Protein AF-A0A661J971-F1 (afdb_monomer_lite)

pLDDT: mean 84.91, std 16.31, range [36.78, 98.62]

Foldseek 3Di:
DVVLLVVLLVLLVVLCVVVVNDDPVLSNVLSVLSVVVVVPPPPPPDPQPPDLVSLVVVLVVCVVPPVCVVVNLVSLQVLLSVLLCCLQQVVVVCVVVVCNVVSLQSNLVSLCVNLVVCVVVVHPCSVVSPCCNVCVVVSSVSSNVSCVVPVVVVPPDPPDD

Radius of gyration: 16.43 Å; chains: 1; bounding box: 52×32×41 Å

Sequence (161 aa):
MEKLYQFFSWLVKRSFQDLHVRNQPIEEYIIHLLVTFSLTRNLSYKKELVTVVDMLHELNKLAEKKELLKRQQDIKKHLGDYTLFMTGIFREYVEKLAFLGFYLKEGERAYLDVGEIKLKENQKDAHLFLQLGENFEFYSGALYYLRKSYFKDYNENPFFN

Secondary structure (DSSP, 8-state):
-HHHHHHHHHHHHHHHHHTT---HHHHHHHHHHHHHHHH-SS--S-TT--SHHHHHHHHHHHTT-GGGHHHHHHHHHHHHHHHHHHHHHSHHHHHHTT-HHHHHHHHHHHHHHHHHHHHHTT-TTHHHHHHHHHTHHHHHHHHHHHHHHHSGGGGS-SS--

Structure (mmCIF, N/CA/C/O backbone):
data_AF-A0A661J971-F1
#
_entry.id   AF-A0A661J971-F1
#
loop_
_atom_site.group_PDB
_atom_site.id
_atom_site.type_symbol
_atom_site.label_atom_id
_atom_site.label_alt_id
_atom_site.label_comp_id
_atom_site.label_asym_id
_atom_site.label_entity_id
_atom_site.label_seq_id
_atom_site.pdbx_PDB_ins_code
_atom_site.Cartn_x
_atom_site.Cartn_y
_atom_site.Cartn_z
_atom_site.occupancy
_atom_site.B_iso_or_equiv
_atom_site.auth_seq_id
_atom_site.auth_comp_id
_atom_site.auth_asym_id
_atom_site.auth_atom_id
_atom_site.pdbx_PDB_model_num
ATOM 1 N N . MET A 1 1 ? 18.946 10.454 4.270 1.00 63.78 1 MET A N 1
ATOM 2 C CA . MET A 1 1 ? 17.503 10.771 4.297 1.00 63.78 1 MET A CA 1
ATOM 3 C C . MET A 1 1 ? 17.140 11.726 3.171 1.00 63.78 1 MET A C 1
ATOM 5 O O . MET A 1 1 ? 16.534 11.280 2.208 1.00 63.78 1 MET A O 1
ATOM 9 N N . GLU A 1 2 ? 17.589 12.982 3.221 1.00 76.62 2 GLU A N 1
ATOM 10 C CA . GLU A 1 2 ? 17.167 14.038 2.283 1.00 76.62 2 GLU A CA 1
ATOM 11 C C . GLU A 1 2 ? 17.444 13.728 0.801 1.00 76.62 2 GLU A C 1
ATOM 13 O O . GLU A 1 2 ? 16.533 13.798 -0.017 1.00 76.62 2 GLU A O 1
ATOM 18 N N . LYS A 1 3 ? 18.654 13.265 0.454 1.00 81.00 3 LYS A N 1
ATOM 19 C CA . LYS A 1 3 ? 19.000 12.899 -0.935 1.00 81.00 3 LYS A CA 1
ATOM 20 C C . LYS A 1 3 ? 18.122 11.780 -1.515 1.00 81.00 3 LYS A C 1
ATOM 22 O O . LYS A 1 3 ? 17.773 11.820 -2.687 1.00 81.00 3 LYS A O 1
ATOM 27 N N . LEU A 1 4 ? 17.745 10.796 -0.694 1.00 82.75 4 LEU A N 1
ATOM 28 C CA . LEU A 1 4 ? 16.907 9.673 -1.130 1.00 82.75 4 LEU A CA 1
ATOM 29 C C . LEU A 1 4 ? 15.446 10.100 -1.303 1.00 82.75 4 LEU A C 1
ATOM 31 O O . LEU A 1 4 ? 14.790 9.689 -2.254 1.00 82.75 4 LEU A O 1
ATOM 35 N N . TYR A 1 5 ? 14.961 10.965 -0.411 1.00 85.44 5 TYR A N 1
ATOM 36 C CA . TYR A 1 5 ? 13.645 11.576 -0.547 1.00 85.44 5 TYR A CA 1
ATOM 37 C C . TYR A 1 5 ? 13.553 12.426 -1.817 1.00 85.44 5 TYR A C 1
ATOM 39 O O . TYR A 1 5 ? 12.591 12.287 -2.566 1.00 85.44 5 TYR A O 1
ATOM 47 N N . GLN A 1 6 ? 14.564 13.253 -2.108 1.00 85.69 6 GLN A N 1
ATOM 48 C CA . GLN A 1 6 ? 14.609 14.044 -3.343 1.00 85.69 6 GLN A CA 1
ATOM 49 C C . GLN A 1 6 ? 14.641 13.156 -4.594 1.00 85.69 6 GLN A C 1
ATOM 51 O O . GLN A 1 6 ? 13.911 13.419 -5.547 1.00 85.69 6 GLN A O 1
ATOM 56 N N . PHE A 1 7 ? 15.423 12.073 -4.565 1.00 85.38 7 PHE A N 1
ATOM 57 C CA . PHE A 1 7 ? 15.476 11.094 -5.650 1.00 85.38 7 PHE A CA 1
ATOM 58 C C . PHE A 1 7 ? 14.106 10.460 -5.929 1.00 85.38 7 PHE A C 1
ATOM 60 O O . PHE A 1 7 ? 13.615 10.526 -7.057 1.00 85.38 7 PHE A O 1
ATOM 67 N N . PHE A 1 8 ? 13.445 9.910 -4.905 1.00 86.75 8 PHE A N 1
ATOM 68 C CA . PHE A 1 8 ? 12.113 9.327 -5.081 1.00 86.75 8 PHE A CA 1
ATOM 69 C C . PHE A 1 8 ? 11.049 10.373 -5.410 1.00 86.75 8 PHE A C 1
ATOM 71 O O . PHE A 1 8 ? 10.163 10.089 -6.208 1.00 86.75 8 PHE A O 1
ATOM 78 N N . SER A 1 9 ? 11.161 11.591 -4.877 1.00 87.81 9 SER A N 1
ATOM 79 C CA . SER A 1 9 ? 10.264 12.696 -5.231 1.00 87.81 9 SER A CA 1
ATOM 80 C C . SER A 1 9 ? 10.312 13.004 -6.718 1.00 87.81 9 SER A C 1
ATOM 82 O O . SER A 1 9 ? 9.269 13.153 -7.347 1.00 87.81 9 SER A O 1
ATOM 84 N N . TRP A 1 10 ? 11.514 13.085 -7.288 1.00 87.25 10 TRP A N 1
ATOM 85 C CA . TRP A 1 10 ? 11.688 13.323 -8.715 1.00 87.25 10 TRP A CA 1
ATOM 86 C C . TRP A 1 10 ? 11.110 12.175 -9.555 1.00 87.25 10 TRP A C 1
ATOM 88 O O . TRP A 1 10 ? 10.345 12.424 -10.486 1.00 87.25 10 TRP A O 1
ATOM 98 N N . LEU A 1 11 ? 11.406 10.924 -9.189 1.00 87.06 11 LEU A N 1
ATOM 99 C CA . LEU A 1 11 ? 10.933 9.740 -9.912 1.00 87.06 11 LEU A CA 1
ATOM 100 C C . LEU A 1 11 ? 9.411 9.575 -9.882 1.00 87.06 11 LEU A C 1
ATOM 102 O O . LEU A 1 11 ? 8.796 9.339 -10.922 1.00 87.06 11 LEU A O 1
ATOM 106 N N . VAL A 1 12 ? 8.806 9.682 -8.695 1.00 88.19 12 VAL A N 1
ATOM 107 C CA . VAL A 1 12 ? 7.361 9.497 -8.511 1.00 88.19 12 VAL A CA 1
ATOM 108 C C . VAL A 1 12 ? 6.606 10.583 -9.258 1.00 88.19 12 VAL A C 1
ATOM 110 O O . VAL A 1 12 ? 5.732 10.251 -10.051 1.00 88.19 12 VAL A O 1
ATOM 113 N N . LYS A 1 13 ? 6.999 11.855 -9.101 1.00 87.69 13 LYS A N 1
ATOM 114 C CA . LYS A 1 13 ? 6.360 12.972 -9.813 1.00 87.69 13 LYS A CA 1
ATOM 115 C C . LYS A 1 13 ? 6.414 12.792 -11.324 1.00 87.69 13 LYS A C 1
ATOM 117 O O . LYS A 1 13 ? 5.412 13.015 -11.991 1.00 87.69 13 LYS A O 1
ATOM 122 N N . ARG A 1 14 ? 7.553 12.353 -11.863 1.00 84.50 14 ARG A N 1
ATOM 123 C CA . ARG A 1 14 ? 7.701 12.140 -13.305 1.00 84.50 14 ARG A CA 1
ATOM 124 C C . ARG A 1 14 ? 6.835 10.984 -13.813 1.00 84.50 14 ARG A C 1
ATOM 126 O O . ARG A 1 14 ? 6.100 11.162 -14.774 1.00 84.50 14 ARG A O 1
ATOM 133 N N . SER A 1 15 ? 6.849 9.840 -13.126 1.00 84.62 15 SER A N 1
ATOM 134 C CA . SER A 1 15 ? 5.978 8.704 -13.470 1.00 84.62 15 SER A CA 1
ATOM 135 C C . SER A 1 15 ? 4.492 9.071 -13.385 1.00 84.62 15 SER A C 1
ATOM 137 O O . SER A 1 15 ? 3.696 8.718 -14.250 1.00 84.62 15 SER A O 1
ATO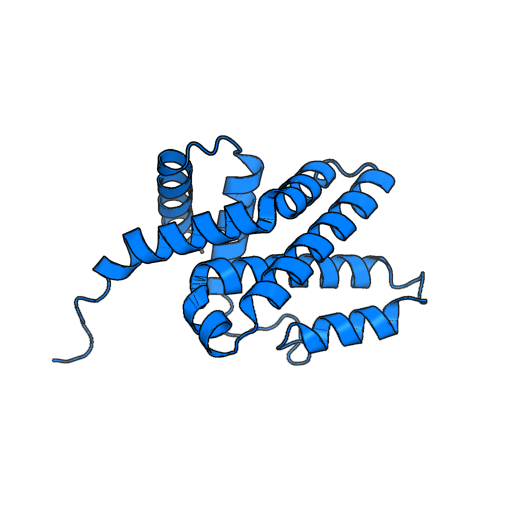M 139 N N . PHE A 1 16 ? 4.107 9.826 -12.357 1.00 86.50 16 PHE A N 1
ATOM 140 C CA . PHE A 1 16 ? 2.722 10.233 -12.143 1.00 86.50 16 PHE A CA 1
ATOM 141 C C . PHE A 1 16 ? 2.265 11.242 -13.196 1.00 86.50 16 PHE A C 1
ATOM 143 O O . PHE A 1 16 ? 1.133 11.149 -13.664 1.00 86.50 16 PHE A O 1
ATOM 150 N N . GLN A 1 17 ? 3.154 12.136 -13.635 1.00 86.44 17 GLN A N 1
ATOM 151 C CA . GLN A 1 17 ? 2.911 13.012 -14.780 1.00 86.44 17 GLN A CA 1
ATOM 152 C C . GLN A 1 17 ? 2.687 12.217 -16.070 1.00 86.44 17 GLN A C 1
ATOM 154 O O . GLN A 1 17 ? 1.682 12.455 -16.739 1.00 86.44 17 GLN A O 1
ATOM 159 N N . ASP A 1 18 ? 3.550 11.244 -16.383 1.00 84.38 18 ASP A N 1
ATOM 160 C CA . ASP A 1 18 ? 3.401 10.382 -17.568 1.00 84.38 18 ASP A CA 1
ATOM 161 C C . ASP A 1 18 ? 2.048 9.641 -17.562 1.00 84.38 18 ASP A C 1
ATOM 163 O O . ASP A 1 18 ? 1.380 9.499 -18.590 1.00 84.38 18 ASP A O 1
ATOM 167 N N . LEU A 1 19 ? 1.606 9.213 -16.377 1.00 84.50 19 LEU A N 1
ATOM 168 C CA . LEU A 1 19 ? 0.355 8.482 -16.159 1.00 84.50 19 LEU A CA 1
ATOM 169 C C . LEU A 1 19 ? -0.855 9.388 -15.877 1.00 84.50 19 LEU A C 1
ATOM 171 O O . LEU A 1 19 ? -1.933 8.884 -15.571 1.00 84.50 19 LEU A O 1
ATOM 175 N N . HIS A 1 20 ? -0.699 10.710 -15.993 1.00 85.06 20 HIS A N 1
ATOM 176 C CA . HIS A 1 20 ? -1.746 11.711 -15.754 1.00 85.06 20 HIS A CA 1
ATOM 177 C C . HIS A 1 20 ? -2.407 11.633 -14.362 1.00 85.06 20 HIS A C 1
ATOM 179 O O . HIS A 1 20 ? -3.551 12.058 -14.178 1.00 85.06 20 HIS A O 1
ATOM 185 N N . VAL A 1 21 ? -1.678 11.144 -13.359 1.00 83.94 21 VAL A N 1
ATOM 186 C CA . VAL A 1 21 ? -2.112 11.125 -11.959 1.00 83.94 21 VAL A CA 1
ATOM 187 C C . VAL A 1 21 ? -1.977 12.526 -11.377 1.00 83.94 21 VAL A C 1
ATOM 189 O O . VAL A 1 21 ? -0.929 13.154 -11.487 1.00 83.94 21 VAL A O 1
ATOM 192 N N . ARG A 1 22 ? -3.044 13.030 -10.750 1.00 79.56 22 ARG A N 1
ATOM 193 C CA . ARG A 1 22 ? -3.055 14.340 -10.080 1.00 79.56 22 ARG A CA 1
ATOM 194 C C . ARG A 1 22 ? -3.573 14.189 -8.660 1.00 79.56 22 ARG A C 1
ATOM 196 O O . ARG A 1 22 ? -4.715 14.538 -8.367 1.00 79.56 22 ARG A O 1
ATOM 203 N N . ASN A 1 23 ? -2.751 13.615 -7.787 1.00 86.81 23 ASN A N 1
ATOM 204 C CA . ASN A 1 23 ? -3.107 13.455 -6.384 1.00 86.81 23 ASN A CA 1
ATOM 205 C C . ASN A 1 23 ? -1.873 13.605 -5.492 1.00 86.81 23 ASN A C 1
ATOM 207 O O . ASN A 1 23 ? -1.180 12.637 -5.187 1.00 86.81 23 ASN A O 1
ATOM 211 N N . GLN A 1 24 ? -1.624 14.845 -5.074 1.00 88.81 24 GLN A N 1
ATOM 212 C CA . GLN A 1 24 ? -0.470 15.200 -4.255 1.00 88.81 24 GLN A CA 1
ATOM 213 C C . GLN A 1 24 ? -0.388 14.400 -2.935 1.00 88.81 24 GLN A C 1
ATOM 215 O O . GLN A 1 24 ? 0.700 13.911 -2.634 1.00 88.81 24 GLN A O 1
ATOM 220 N N . PRO A 1 25 ? -1.483 14.182 -2.171 1.00 93.00 25 PRO A N 1
ATOM 221 C CA . PRO A 1 25 ? -1.431 13.332 -0.978 1.00 93.00 25 PRO A CA 1
ATOM 222 C C . PRO A 1 25 ? -0.920 11.908 -1.243 1.00 93.00 25 PRO A C 1
ATOM 224 O O . PRO A 1 25 ? -0.127 11.380 -0.464 1.00 93.00 25 PRO A O 1
ATOM 227 N N . ILE A 1 26 ? -1.344 11.290 -2.349 1.00 94.19 26 ILE A N 1
ATOM 228 C CA . ILE A 1 26 ? -0.889 9.948 -2.736 1.00 94.19 26 ILE A CA 1
ATOM 229 C C . ILE A 1 26 ? 0.579 9.965 -3.161 1.00 94.19 26 ILE A C 1
ATOM 231 O O . ILE A 1 26 ? 1.338 9.080 -2.767 1.00 94.19 26 ILE A O 1
ATOM 235 N N . GLU A 1 27 ? 0.989 10.966 -3.943 1.00 92.88 27 GLU A N 1
ATOM 236 C CA . GLU A 1 27 ? 2.387 11.138 -4.351 1.00 92.88 27 GLU A CA 1
ATOM 237 C C . GLU A 1 27 ? 3.308 11.216 -3.134 1.00 92.88 27 GLU A C 1
ATOM 239 O O . GLU A 1 27 ? 4.265 10.448 -3.031 1.00 92.88 27 GLU A O 1
ATOM 244 N N . GLU A 1 28 ? 2.996 12.104 -2.189 1.00 93.75 28 GLU A N 1
ATOM 245 C CA . GLU A 1 28 ? 3.765 12.283 -0.957 1.00 93.75 28 GLU A CA 1
ATOM 246 C C . GLU A 1 28 ? 3.817 10.984 -0.146 1.00 93.75 28 GLU A C 1
ATOM 248 O O . GLU A 1 28 ? 4.900 10.553 0.263 1.00 93.75 28 GLU A O 1
ATOM 253 N N . TYR A 1 29 ? 2.677 10.306 0.020 1.00 95.50 29 TYR A N 1
ATOM 254 C CA . TYR A 1 29 ? 2.614 9.027 0.726 1.00 95.50 29 TYR A CA 1
ATOM 255 C C . TYR A 1 29 ? 3.523 7.968 0.092 1.00 95.50 29 TYR A C 1
ATOM 257 O O . TYR A 1 29 ? 4.307 7.317 0.787 1.00 95.50 29 TYR A O 1
ATOM 265 N N . ILE A 1 30 ? 3.460 7.818 -1.231 1.00 94.62 30 ILE A N 1
ATOM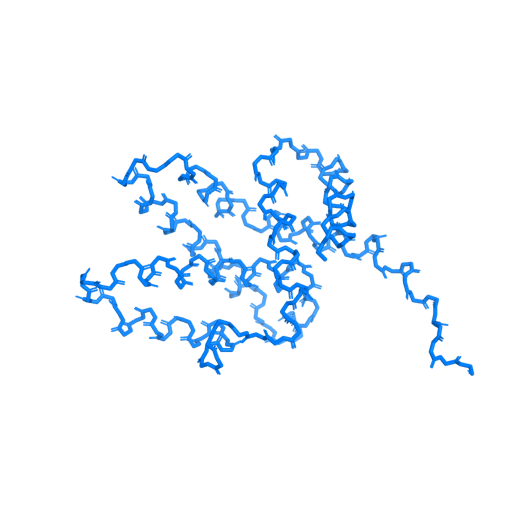 266 C CA . ILE A 1 30 ? 4.257 6.837 -1.970 1.00 94.62 30 ILE A CA 1
ATOM 267 C C . ILE A 1 30 ? 5.748 7.170 -1.891 1.00 94.62 30 ILE A C 1
ATOM 269 O O . ILE A 1 30 ? 6.556 6.268 -1.675 1.00 94.62 30 ILE A O 1
ATOM 273 N N . ILE A 1 31 ? 6.136 8.444 -1.992 1.00 92.94 31 ILE A N 1
ATOM 274 C CA . ILE A 1 31 ? 7.534 8.863 -1.807 1.00 92.94 31 ILE A CA 1
ATOM 275 C C . ILE A 1 31 ? 8.025 8.451 -0.413 1.00 92.94 31 ILE A C 1
ATOM 277 O O . ILE A 1 31 ? 9.088 7.836 -0.286 1.00 92.94 31 ILE A O 1
ATOM 281 N N . HIS A 1 32 ? 7.246 8.737 0.634 1.00 92.38 32 HIS A N 1
ATOM 282 C CA . HIS A 1 32 ? 7.580 8.344 2.003 1.00 92.38 32 HIS A CA 1
ATOM 283 C C . HIS A 1 32 ? 7.667 6.823 2.179 1.00 92.38 32 HIS A C 1
ATOM 285 O O . HIS A 1 32 ? 8.585 6.345 2.854 1.00 92.38 32 HIS A O 1
ATOM 291 N N . LEU A 1 33 ? 6.772 6.059 1.549 1.00 92.56 33 LEU A N 1
ATOM 292 C CA . LEU A 1 33 ? 6.802 4.597 1.535 1.00 92.56 33 LEU A CA 1
ATOM 293 C C . LEU A 1 33 ? 8.101 4.090 0.896 1.00 92.56 33 LEU A C 1
ATOM 295 O O . LEU A 1 33 ? 8.836 3.329 1.527 1.00 92.56 33 LEU A O 1
ATOM 299 N N . LEU A 1 34 ? 8.445 4.565 -0.304 1.00 90.62 34 LEU A N 1
ATOM 300 C CA . LEU A 1 34 ? 9.664 4.155 -1.011 1.00 90.62 34 LEU A CA 1
ATOM 301 C C . LEU A 1 34 ? 10.929 4.472 -0.207 1.00 90.62 34 LEU A C 1
ATOM 303 O O . LEU A 1 34 ? 11.828 3.632 -0.112 1.00 90.62 34 LEU A O 1
ATOM 307 N N . VAL A 1 35 ? 10.989 5.650 0.421 1.00 89.19 35 VAL A N 1
ATOM 308 C CA . VAL A 1 35 ? 12.093 6.032 1.314 1.00 89.19 35 VAL A CA 1
ATOM 309 C C . VAL A 1 35 ? 12.171 5.089 2.513 1.00 89.19 35 VAL A C 1
ATOM 311 O O . VAL A 1 35 ? 13.255 4.592 2.824 1.00 89.19 35 VAL A O 1
ATOM 314 N N . THR A 1 36 ? 11.036 4.812 3.159 1.00 86.06 36 THR A N 1
ATOM 315 C CA . THR A 1 36 ? 10.955 3.933 4.336 1.00 86.06 36 THR A CA 1
ATOM 316 C C . THR A 1 36 ? 11.514 2.548 4.035 1.00 86.06 36 THR A C 1
ATOM 318 O O . THR A 1 36 ? 12.417 2.096 4.743 1.00 86.06 36 THR A O 1
ATOM 321 N N . PHE A 1 37 ? 11.045 1.911 2.958 1.00 85.31 37 PHE A N 1
ATOM 322 C CA . PHE A 1 37 ? 11.468 0.561 2.569 1.00 85.31 37 PHE A CA 1
ATOM 323 C C . PHE A 1 37 ? 12.896 0.498 2.013 1.00 85.31 37 PHE A C 1
ATOM 325 O O . PHE A 1 37 ? 13.592 -0.493 2.206 1.00 85.31 37 PHE A O 1
ATOM 332 N N . SER A 1 38 ? 13.380 1.567 1.378 1.00 80.50 38 SER A N 1
ATOM 333 C CA . SER A 1 38 ? 14.750 1.608 0.841 1.00 80.50 38 SER A CA 1
ATOM 334 C C . SER A 1 38 ? 15.813 1.813 1.923 1.00 80.50 38 SER A C 1
ATOM 336 O O . SER A 1 38 ? 16.949 1.361 1.782 1.00 80.50 38 SER A O 1
ATOM 338 N N . LEU A 1 39 ? 15.466 2.509 3.009 1.00 70.94 39 LEU A N 1
ATOM 339 C CA . LEU A 1 39 ? 16.367 2.724 4.146 1.00 70.94 39 LEU A CA 1
ATOM 340 C C . LEU A 1 39 ? 16.357 1.570 5.136 1.00 70.94 39 LEU A C 1
ATOM 342 O O . LEU A 1 39 ? 17.324 1.389 5.879 1.00 70.94 39 LEU A O 1
ATOM 346 N N . THR A 1 40 ? 15.306 0.755 5.122 1.00 62.25 40 THR A N 1
ATOM 347 C CA . THR A 1 40 ? 15.277 -0.507 5.854 1.00 62.25 40 THR A CA 1
ATOM 348 C C . THR A 1 40 ? 16.115 -1.559 5.116 1.00 62.25 40 THR A C 1
ATOM 350 O O . THR A 1 40 ? 15.628 -2.591 4.675 1.00 62.25 40 THR A O 1
ATOM 353 N N . ARG A 1 41 ? 17.447 -1.359 5.087 1.00 47.09 41 ARG A N 1
ATOM 354 C CA . ARG A 1 41 ? 18.439 -2.442 4.871 1.00 47.09 41 ARG A CA 1
ATOM 355 C C . ARG A 1 41 ? 18.318 -3.567 5.918 1.00 47.09 41 ARG A C 1
ATOM 357 O O . ARG A 1 41 ? 18.954 -4.604 5.785 1.00 47.09 41 ARG A O 1
ATOM 364 N N . ASN A 1 42 ? 17.499 -3.361 6.947 1.00 42.03 42 ASN A N 1
ATOM 365 C CA . ASN A 1 42 ? 16.964 -4.372 7.843 1.00 42.03 42 ASN A CA 1
ATOM 366 C C . ASN A 1 42 ? 15.449 -4.161 7.926 1.00 42.03 42 ASN A C 1
ATOM 368 O O . ASN A 1 42 ? 15.028 -3.107 8.398 1.00 42.03 42 ASN A O 1
ATOM 372 N N . LEU A 1 43 ? 14.654 -5.150 7.512 1.00 47.03 43 LEU A N 1
ATOM 373 C CA . LEU A 1 43 ? 13.214 -5.308 7.772 1.00 47.03 43 LEU A CA 1
ATOM 374 C C . LEU A 1 43 ? 12.937 -5.345 9.291 1.00 47.03 43 LEU A C 1
ATOM 376 O O . LEU A 1 43 ? 12.589 -6.372 9.864 1.00 47.03 43 LEU A O 1
ATOM 380 N N . SER A 1 44 ? 13.178 -4.237 9.987 1.00 41.66 44 SER A N 1
ATOM 381 C CA . SER A 1 44 ? 13.084 -4.145 11.440 1.00 41.66 44 SER A CA 1
ATOM 382 C C . SER A 1 44 ? 11.856 -3.345 11.855 1.00 41.66 44 SER A C 1
ATOM 384 O O . SER A 1 44 ? 11.944 -2.432 12.666 1.00 41.66 44 SER A O 1
ATOM 386 N N . TYR A 1 45 ? 10.697 -3.745 11.338 1.00 43.12 45 TYR A N 1
ATOM 387 C CA . TYR A 1 45 ? 9.474 -3.748 12.132 1.00 43.12 45 TYR A CA 1
ATOM 388 C C . TYR A 1 45 ? 9.111 -5.218 12.357 1.00 43.12 45 TYR A C 1
ATOM 390 O O . TYR A 1 45 ? 8.358 -5.811 11.602 1.00 43.12 45 TYR A O 1
ATOM 398 N N . LYS A 1 46 ? 9.733 -5.788 13.403 1.00 45.03 46 LYS A N 1
ATOM 399 C CA . LYS A 1 46 ? 9.705 -7.202 13.823 1.00 45.03 46 LYS A CA 1
ATOM 400 C C . LYS A 1 46 ? 10.316 -8.172 12.806 1.00 45.03 46 LYS A C 1
ATOM 402 O O . LYS A 1 46 ? 9.699 -8.523 11.813 1.00 45.03 46 LYS A O 1
ATOM 407 N N . LYS A 1 47 ? 11.460 -8.758 13.175 1.00 42.66 47 LYS A N 1
ATOM 408 C CA . LYS A 1 47 ? 12.050 -9.966 12.557 1.00 42.66 47 LYS A CA 1
ATOM 409 C C . LYS A 1 47 ? 11.084 -11.170 12.426 1.00 42.66 47 LYS A C 1
ATOM 411 O O . LYS A 1 47 ? 11.485 -12.196 11.898 1.00 42.66 47 LYS A O 1
ATOM 416 N N . GLU A 1 48 ? 9.851 -11.060 12.920 1.00 47.06 48 GLU A N 1
ATOM 417 C CA . GLU A 1 48 ? 8.840 -12.118 12.990 1.00 47.06 48 GLU A CA 1
ATOM 418 C C . GLU A 1 48 ? 7.758 -12.017 11.902 1.00 47.06 48 GLU A C 1
ATOM 420 O O . GLU A 1 48 ? 7.015 -12.972 11.723 1.00 47.06 48 GLU A O 1
ATOM 425 N N . LEU A 1 49 ? 7.657 -10.897 11.171 1.00 53.22 49 LEU A N 1
ATOM 426 C CA . LEU A 1 49 ? 6.667 -10.711 10.101 1.00 53.22 49 LEU A CA 1
ATOM 427 C C . LEU A 1 49 ? 7.381 -10.470 8.768 1.00 53.22 49 LEU A C 1
ATOM 429 O O . LEU A 1 49 ? 7.320 -9.385 8.195 1.00 53.22 49 LEU A O 1
ATOM 433 N N . VAL A 1 50 ? 8.143 -11.466 8.316 1.00 64.62 50 VAL A N 1
ATOM 434 C CA . VAL A 1 50 ? 8.979 -11.340 7.109 1.00 64.62 50 VAL A CA 1
ATOM 435 C C . VAL A 1 50 ? 8.130 -11.460 5.841 1.00 64.62 50 VAL A C 1
ATOM 437 O O . VAL A 1 50 ? 8.499 -10.929 4.792 1.00 64.62 50 VAL A O 1
ATOM 440 N N . THR A 1 51 ? 6.980 -12.133 5.934 1.00 78.56 51 THR A N 1
ATOM 441 C CA . THR A 1 51 ? 6.112 -12.431 4.793 1.00 78.56 51 THR A CA 1
ATOM 442 C C . THR A 1 51 ? 4.686 -11.905 4.975 1.00 78.56 51 THR A C 1
ATOM 444 O O . THR A 1 51 ? 4.219 -11.661 6.089 1.00 78.56 51 THR A O 1
ATOM 447 N N . VAL A 1 52 ? 3.954 -11.782 3.860 1.00 85.62 52 VAL A N 1
ATOM 448 C CA . VAL A 1 52 ? 2.505 -11.502 3.866 1.00 85.62 52 VAL A CA 1
ATOM 449 C C . VAL A 1 52 ? 1.747 -12.527 4.711 1.00 85.62 52 VAL A C 1
ATOM 451 O O . VAL A 1 52 ? 0.850 -12.162 5.464 1.00 85.62 52 VAL A O 1
ATOM 454 N N . VAL A 1 53 ? 2.144 -13.800 4.643 1.00 87.56 53 VAL A N 1
ATOM 455 C CA . VAL A 1 53 ? 1.509 -14.886 5.400 1.00 87.56 53 VAL A CA 1
ATOM 456 C C . VAL A 1 53 ? 1.679 -14.686 6.905 1.00 87.56 53 VAL A C 1
ATOM 458 O O . VAL A 1 53 ? 0.706 -14.833 7.643 1.00 87.56 53 VAL A O 1
ATOM 461 N N . ASP A 1 54 ? 2.867 -14.285 7.363 1.00 87.81 54 ASP A N 1
ATOM 462 C CA . ASP A 1 54 ? 3.109 -14.018 8.786 1.00 87.81 54 ASP A CA 1
ATOM 463 C C . ASP A 1 54 ? 2.223 -12.872 9.293 1.00 87.81 54 ASP A C 1
ATOM 465 O O . ASP A 1 54 ? 1.627 -12.967 10.369 1.00 87.81 54 ASP A O 1
ATOM 469 N N . MET A 1 55 ? 2.090 -11.800 8.500 1.00 89.69 55 MET A N 1
ATOM 470 C CA . MET A 1 55 ? 1.229 -10.659 8.832 1.00 89.69 55 MET A CA 1
ATOM 471 C C . MET A 1 55 ? -0.244 -11.061 8.930 1.00 89.69 55 MET A C 1
ATOM 473 O O . MET A 1 55 ? -0.920 -10.676 9.885 1.00 89.69 55 MET A O 1
ATOM 477 N N . LEU A 1 56 ? -0.737 -11.866 7.987 1.00 91.38 56 LEU A N 1
ATOM 478 C CA . LEU A 1 56 ? -2.111 -12.376 8.009 1.00 91.38 56 LEU A CA 1
ATOM 479 C C . LEU A 1 56 ? -2.356 -13.317 9.193 1.00 91.38 56 LEU A C 1
ATOM 481 O O . LEU A 1 56 ? -3.399 -13.235 9.842 1.00 91.38 56 LEU A O 1
ATOM 485 N N . HIS A 1 57 ? -1.385 -14.172 9.517 1.00 90.75 57 HIS A N 1
ATOM 486 C CA . HIS A 1 57 ? -1.459 -15.057 10.679 1.00 90.75 57 HIS A CA 1
ATOM 487 C C . HIS A 1 57 ? -1.532 -14.273 11.990 1.00 90.75 57 HIS A C 1
ATOM 489 O O . HIS A 1 57 ? -2.351 -14.577 12.860 1.00 90.75 57 HIS A O 1
ATOM 495 N N . GLU A 1 58 ? -0.716 -13.229 12.130 1.00 89.00 58 GLU A N 1
ATOM 496 C CA . GLU A 1 58 ? -0.767 -12.342 13.291 1.00 89.00 58 GLU A CA 1
ATOM 497 C C . GLU A 1 58 ? -2.098 -11.581 13.362 1.00 89.00 58 GLU A C 1
ATOM 499 O O . GLU A 1 58 ? -2.689 -11.502 14.437 1.00 89.00 58 GLU A O 1
ATOM 504 N N . LEU A 1 59 ? -2.628 -11.077 12.243 1.00 90.38 59 LEU A N 1
ATOM 505 C CA . LEU A 1 59 ? -3.953 -10.444 12.221 1.00 90.38 59 LEU A CA 1
ATOM 506 C C . LEU A 1 59 ? -5.052 -11.403 12.685 1.00 90.38 59 LEU A C 1
ATOM 508 O O . LEU A 1 59 ? -5.892 -11.013 13.496 1.00 90.38 59 LEU A O 1
ATOM 512 N N . ASN A 1 60 ? -5.005 -12.664 12.252 1.00 90.94 60 ASN A N 1
ATOM 513 C CA . ASN A 1 60 ? -5.960 -13.683 12.679 1.00 90.94 60 ASN A CA 1
ATOM 514 C C . ASN A 1 60 ? -5.898 -13.928 14.200 1.00 90.94 60 ASN A C 1
ATOM 516 O O . ASN A 1 60 ? -6.926 -13.957 14.871 1.00 90.94 60 ASN A O 1
ATOM 520 N N . LYS A 1 61 ? -4.692 -14.000 14.786 1.00 90.12 61 LYS A N 1
ATOM 521 C CA . LYS A 1 61 ? -4.509 -14.122 16.250 1.00 90.12 61 LYS A CA 1
ATOM 522 C C . LYS A 1 61 ? -5.060 -12.936 17.043 1.00 90.12 61 LYS A C 1
ATOM 524 O O . LYS A 1 61 ? -5.332 -13.062 18.241 1.00 90.12 61 LYS A O 1
ATOM 529 N N . LEU A 1 62 ? -5.131 -11.768 16.414 1.00 88.88 62 LEU A N 1
ATOM 530 C CA . LEU A 1 62 ? -5.546 -10.522 17.046 1.00 88.88 62 LEU A CA 1
ATOM 531 C C . LEU A 1 62 ? -7.030 -10.203 16.831 1.00 88.88 62 LEU A C 1
ATOM 533 O O . LEU A 1 62 ? -7.532 -9.330 17.533 1.00 88.88 62 LEU A O 1
ATOM 537 N N . ALA A 1 63 ? -7.724 -10.896 15.923 1.00 85.75 63 ALA A N 1
ATOM 538 C CA . ALA A 1 63 ? -9.061 -10.531 15.447 1.00 85.75 63 ALA A CA 1
ATOM 539 C C . ALA A 1 63 ? -10.093 -10.309 16.571 1.00 85.75 63 ALA A C 1
ATOM 541 O O . ALA A 1 63 ? -10.867 -9.355 16.523 1.00 85.75 63 ALA A O 1
ATOM 542 N N . GLU A 1 64 ? -10.070 -11.132 17.623 1.00 86.06 64 GLU A N 1
ATOM 543 C CA . GLU A 1 64 ? -11.027 -11.046 18.741 1.00 86.06 64 GLU A CA 1
ATOM 544 C C . GLU A 1 64 ? -10.582 -10.092 19.867 1.00 86.06 64 GLU A C 1
ATOM 546 O O . GLU A 1 64 ? -11.348 -9.784 20.784 1.00 86.06 6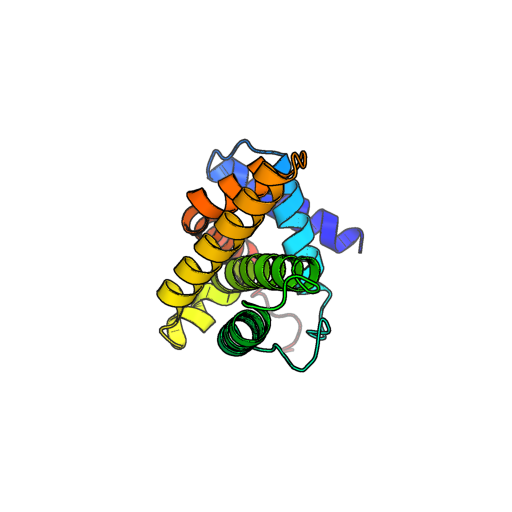4 GLU A O 1
ATOM 551 N N . LYS A 1 65 ? -9.348 -9.579 19.806 1.00 88.00 65 LYS A N 1
ATOM 552 C CA . LYS A 1 65 ? -8.733 -8.786 20.878 1.00 88.00 65 LYS A CA 1
ATOM 553 C C . LYS A 1 65 ? -8.983 -7.299 20.667 1.00 88.00 65 LYS A C 1
ATOM 555 O O . LYS A 1 65 ? -8.166 -6.594 20.067 1.00 88.00 65 LYS A O 1
ATOM 560 N N . LYS A 1 66 ? -10.109 -6.809 21.194 1.00 80.62 66 LYS A N 1
ATOM 561 C CA . LYS A 1 66 ? -10.512 -5.392 21.098 1.00 80.62 66 LYS A CA 1
ATOM 562 C C . LYS A 1 66 ? -9.472 -4.429 21.686 1.00 80.62 66 LYS A C 1
ATOM 564 O O . LYS A 1 66 ? -9.290 -3.343 21.145 1.00 80.62 66 LYS A O 1
ATOM 569 N N . GLU A 1 67 ? -8.732 -4.822 22.726 1.00 85.81 67 GLU A N 1
ATOM 570 C CA . GLU A 1 67 ? -7.640 -3.995 23.269 1.00 85.81 67 GLU A CA 1
ATOM 571 C C . GLU A 1 67 ? -6.459 -3.798 22.291 1.00 85.81 67 GLU A C 1
ATOM 573 O O . GLU A 1 67 ? -5.650 -2.890 22.470 1.00 85.81 67 GLU A O 1
ATOM 578 N N . LEU A 1 68 ? -6.356 -4.619 21.238 1.00 88.12 68 LEU A N 1
ATOM 579 C CA . LEU A 1 68 ? -5.256 -4.604 20.270 1.00 88.12 68 LEU A CA 1
ATOM 580 C C . LEU A 1 68 ? -5.666 -4.036 18.905 1.00 88.12 68 LEU A C 1
ATOM 582 O O . LEU A 1 68 ? -4.926 -4.204 17.935 1.00 88.12 68 LEU A O 1
ATOM 586 N N . LEU A 1 69 ? -6.795 -3.324 18.813 1.00 86.19 69 LEU A N 1
ATOM 587 C CA . LEU A 1 69 ? -7.263 -2.715 17.559 1.00 86.19 69 LEU A CA 1
ATOM 588 C C . LEU A 1 69 ? -6.206 -1.820 16.905 1.00 86.19 69 LEU A C 1
ATOM 590 O O . LEU A 1 69 ? -5.990 -1.911 15.700 1.00 86.19 69 LEU A O 1
ATOM 594 N N . LYS A 1 70 ? -5.479 -1.017 17.692 1.00 88.56 70 LYS A N 1
ATOM 595 C CA . LYS A 1 70 ? -4.402 -0.170 17.161 1.00 88.56 70 LYS A CA 1
ATOM 596 C C . LYS A 1 70 ? -3.295 -0.998 16.499 1.00 88.56 70 LYS A C 1
ATOM 598 O O . LYS A 1 70 ? -2.892 -0.705 15.381 1.00 88.56 70 LYS A O 1
ATOM 603 N N . ARG A 1 71 ? -2.876 -2.093 17.145 1.00 88.00 71 ARG A N 1
ATOM 604 C CA . ARG A 1 71 ? -1.877 -3.024 16.596 1.00 88.00 71 ARG A CA 1
ATOM 605 C C . ARG A 1 71 ? -2.372 -3.686 15.310 1.00 88.00 71 ARG A C 1
ATOM 607 O O . ARG A 1 71 ? -1.584 -3.861 14.388 1.00 88.00 71 ARG A O 1
ATOM 614 N N . GLN A 1 72 ? -3.653 -4.047 15.241 1.00 90.00 72 GLN A N 1
ATOM 615 C CA . GLN A 1 72 ? -4.250 -4.594 14.020 1.00 90.00 72 GLN A CA 1
ATOM 616 C C . GLN A 1 72 ? -4.206 -3.570 12.880 1.00 90.00 72 GLN A C 1
ATOM 618 O O . GLN A 1 72 ? -3.773 -3.913 11.784 1.00 90.00 72 GLN A O 1
ATOM 623 N N . GLN A 1 73 ? -4.585 -2.312 13.141 1.00 91.56 73 GLN A N 1
ATOM 624 C CA . GLN A 1 73 ? -4.498 -1.225 12.157 1.00 91.56 73 GLN A CA 1
ATOM 625 C C . GLN A 1 73 ? -3.060 -1.036 11.651 1.00 91.56 73 GLN A C 1
ATOM 627 O O . GLN A 1 73 ? -2.848 -0.939 10.444 1.00 91.56 73 GLN A O 1
ATOM 632 N N . ASP A 1 74 ? -2.073 -1.037 12.553 1.00 91.69 74 ASP A N 1
ATOM 633 C CA . ASP A 1 74 ? -0.661 -0.873 12.190 1.00 91.69 74 ASP A CA 1
ATOM 634 C C . ASP A 1 74 ? -0.159 -2.025 11.301 1.00 91.69 74 ASP A C 1
ATOM 636 O O . ASP A 1 74 ? 0.544 -1.783 10.319 1.00 91.69 74 ASP A O 1
ATOM 640 N N . ILE A 1 75 ? -0.553 -3.273 11.597 1.00 92.25 75 ILE A N 1
ATOM 641 C CA . ILE A 1 75 ? -0.196 -4.438 10.771 1.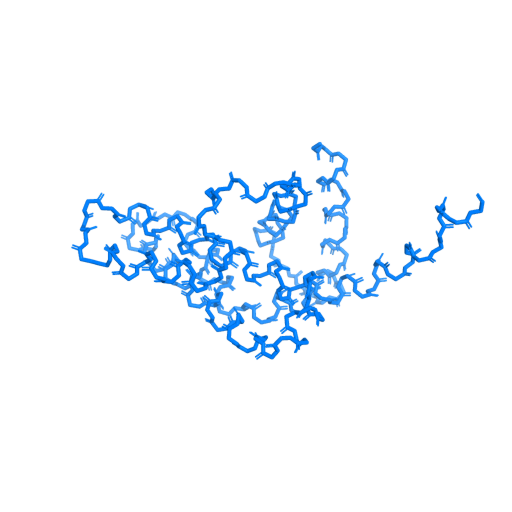00 92.25 75 ILE A CA 1
ATOM 642 C C . ILE A 1 75 ? -0.875 -4.364 9.403 1.00 92.25 75 ILE A C 1
ATOM 644 O O . ILE A 1 75 ? -0.208 -4.594 8.399 1.00 92.25 75 ILE A O 1
ATOM 648 N N . LYS A 1 76 ? -2.165 -4.005 9.331 1.00 94.88 76 LYS A N 1
ATOM 649 C CA . LYS A 1 76 ? -2.865 -3.839 8.046 1.00 94.88 76 LYS A CA 1
ATOM 650 C C . LYS A 1 76 ? -2.218 -2.744 7.201 1.00 94.88 76 LYS A C 1
ATOM 652 O O . LYS A 1 76 ? -1.906 -2.972 6.038 1.00 94.88 76 LYS A O 1
ATOM 657 N N . LYS A 1 77 ? -1.912 -1.586 7.792 1.00 95.50 77 LYS A N 1
ATOM 658 C CA . LYS A 1 77 ? -1.193 -0.520 7.083 1.00 95.50 77 LYS A CA 1
ATOM 659 C C . LYS A 1 77 ? 0.146 -1.028 6.544 1.00 95.50 77 LYS A C 1
ATOM 661 O O . LYS A 1 77 ? 0.456 -0.803 5.378 1.00 95.50 77 LYS A O 1
ATOM 666 N N . HIS A 1 78 ? 0.924 -1.725 7.372 1.00 93.44 78 HIS A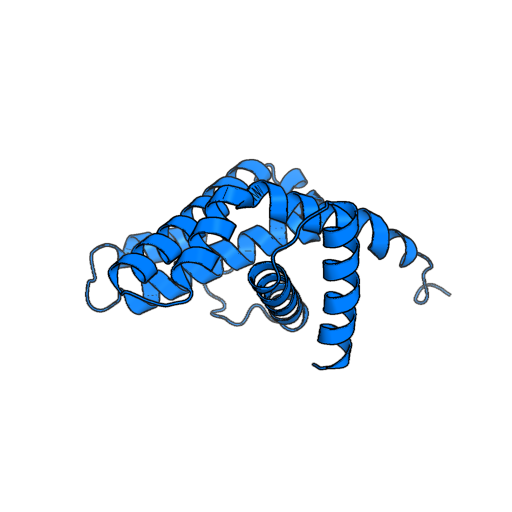 N 1
ATOM 667 C CA . HIS A 1 78 ? 2.213 -2.266 6.948 1.00 93.44 78 HIS A CA 1
ATOM 668 C C . HIS A 1 78 ? 2.075 -3.318 5.841 1.00 93.44 78 HIS A C 1
ATOM 670 O O . HIS A 1 78 ? 2.867 -3.308 4.905 1.00 93.44 78 HIS A O 1
ATOM 676 N N . LEU A 1 79 ? 1.055 -4.178 5.909 1.00 94.44 79 LEU A N 1
ATOM 677 C CA . LEU A 1 79 ? 0.738 -5.155 4.871 1.00 94.44 79 LEU A CA 1
ATOM 678 C C . LEU A 1 79 ? 0.439 -4.467 3.531 1.00 94.44 79 LEU A C 1
ATOM 680 O O . LEU A 1 79 ? 1.008 -4.861 2.511 1.00 94.44 79 LEU A O 1
ATOM 684 N N . GLY A 1 80 ? -0.382 -3.413 3.537 1.00 96.62 80 GLY A N 1
ATOM 685 C CA . GLY A 1 80 ? -0.644 -2.584 2.355 1.00 96.62 80 GLY A CA 1
ATOM 686 C C . GLY A 1 80 ? 0.632 -1.945 1.803 1.00 96.62 80 GLY A C 1
ATOM 687 O O . GLY A 1 80 ? 0.937 -2.078 0.620 1.00 96.62 80 GLY A O 1
ATOM 688 N N . ASP A 1 81 ? 1.445 -1.337 2.671 1.00 95.81 81 ASP A N 1
ATOM 689 C CA . ASP A 1 81 ? 2.682 -0.677 2.244 1.00 95.81 81 ASP A CA 1
ATOM 690 C C . ASP A 1 81 ? 3.711 -1.666 1.670 1.00 95.81 81 ASP A C 1
ATOM 692 O O . ASP A 1 81 ? 4.326 -1.410 0.633 1.00 95.81 81 ASP A O 1
ATOM 696 N N . TYR A 1 82 ? 3.886 -2.812 2.332 1.00 93.69 82 TYR A N 1
ATOM 697 C CA . TYR A 1 82 ? 4.812 -3.863 1.919 1.00 93.69 82 TYR A CA 1
ATOM 698 C C . TYR A 1 82 ? 4.396 -4.473 0.582 1.00 93.69 82 TYR A C 1
ATOM 700 O O . TYR A 1 82 ? 5.221 -4.626 -0.318 1.00 93.69 82 TYR A O 1
ATOM 708 N N . THR A 1 83 ? 3.116 -4.806 0.419 1.00 95.81 83 THR A N 1
ATOM 709 C CA . THR A 1 83 ? 2.615 -5.374 -0.839 1.00 95.81 83 THR A CA 1
ATOM 710 C C . THR A 1 83 ? 2.686 -4.360 -1.979 1.00 95.81 83 THR A C 1
ATOM 712 O O . THR A 1 83 ? 3.087 -4.742 -3.080 1.00 95.81 83 THR A O 1
ATOM 715 N N . LEU A 1 84 ? 2.402 -3.073 -1.739 1.00 96.94 84 LEU A N 1
ATOM 716 C CA . LEU A 1 84 ? 2.531 -2.024 -2.758 1.00 96.94 84 LEU A CA 1
ATOM 717 C C . LEU A 1 84 ? 3.991 -1.874 -3.199 1.00 96.94 84 LEU A C 1
ATOM 719 O O . LEU A 1 84 ? 4.290 -1.837 -4.394 1.00 96.94 84 LEU A O 1
ATOM 723 N N . PHE A 1 85 ? 4.915 -1.879 -2.238 1.00 93.75 85 PHE A N 1
ATOM 724 C CA . PHE A 1 85 ? 6.347 -1.859 -2.512 1.00 93.75 85 PHE A CA 1
ATOM 725 C C . PHE A 1 85 ? 6.806 -3.083 -3.314 1.00 93.75 85 PHE A C 1
ATOM 727 O O . PHE A 1 85 ? 7.485 -2.942 -4.331 1.00 93.75 85 PHE A O 1
ATOM 734 N N . MET A 1 86 ? 6.423 -4.287 -2.888 1.00 92.25 86 MET A N 1
ATOM 735 C CA . MET A 1 86 ? 6.853 -5.535 -3.520 1.00 92.25 86 MET A CA 1
ATOM 736 C C . MET A 1 86 ? 6.274 -5.702 -4.924 1.00 92.25 86 MET A C 1
ATOM 738 O O . MET A 1 86 ? 6.997 -6.087 -5.839 1.00 92.25 86 MET A O 1
ATOM 742 N N . THR A 1 87 ? 4.995 -5.385 -5.121 1.00 95.25 87 THR A N 1
ATOM 743 C CA . THR A 1 87 ? 4.334 -5.505 -6.431 1.00 95.25 87 THR A CA 1
ATOM 744 C C . THR A 1 87 ? 4.697 -4.368 -7.388 1.00 95.25 87 THR A C 1
ATOM 746 O O . THR A 1 87 ? 4.656 -4.570 -8.598 1.00 95.25 87 THR A O 1
ATOM 749 N N . GLY A 1 88 ? 5.116 -3.208 -6.871 1.00 94.19 88 GLY A N 1
ATOM 750 C CA . GLY A 1 88 ? 5.633 -2.103 -7.675 1.00 94.19 88 GLY A CA 1
ATOM 751 C C . GLY A 1 88 ? 7.116 -2.251 -8.018 1.00 94.19 88 GLY A C 1
ATOM 752 O O . GLY A 1 88 ? 7.496 -2.329 -9.183 1.00 94.19 88 GLY A O 1
ATOM 753 N N . ILE A 1 89 ? 7.983 -2.312 -7.008 1.00 90.75 89 ILE A N 1
ATOM 754 C CA . ILE A 1 89 ? 9.444 -2.251 -7.181 1.00 90.75 89 ILE A CA 1
ATOM 755 C C . ILE A 1 89 ? 10.071 -3.636 -7.406 1.00 90.75 89 ILE A C 1
ATOM 757 O O . ILE A 1 89 ? 11.017 -3.782 -8.179 1.00 90.75 89 ILE A O 1
ATOM 761 N N . PHE A 1 90 ? 9.547 -4.686 -6.780 1.00 89.69 90 PHE A N 1
ATOM 762 C CA . PHE A 1 90 ? 10.097 -6.045 -6.885 1.00 89.69 90 PHE A CA 1
ATOM 763 C C . PHE A 1 90 ? 9.165 -7.000 -7.639 1.00 89.69 90 PHE A C 1
ATOM 765 O O . PHE A 1 90 ? 9.171 -8.207 -7.393 1.00 89.69 90 PHE A O 1
ATOM 772 N N . ARG A 1 91 ? 8.376 -6.472 -8.585 1.00 92.56 91 ARG A N 1
ATOM 773 C CA . ARG A 1 91 ? 7.305 -7.221 -9.254 1.00 92.56 91 ARG A CA 1
ATOM 774 C C . ARG A 1 91 ? 7.772 -8.535 -9.866 1.00 92.56 91 ARG A C 1
ATOM 776 O O . ARG A 1 91 ? 7.141 -9.553 -9.612 1.00 92.56 91 ARG A O 1
ATOM 783 N N . GLU A 1 92 ? 8.899 -8.554 -10.586 1.00 88.88 92 GLU A N 1
ATOM 784 C CA . GLU A 1 92 ? 9.398 -9.791 -11.210 1.00 88.88 92 GLU A CA 1
ATOM 785 C C . GLU A 1 92 ? 9.715 -10.877 -10.186 1.00 88.88 92 GLU A C 1
ATOM 787 O O . GLU A 1 92 ? 9.580 -12.061 -10.481 1.00 88.88 92 GLU A O 1
ATOM 792 N N . TYR A 1 93 ? 10.173 -10.500 -8.991 1.00 87.06 93 TYR A N 1
ATOM 793 C CA . TYR A 1 93 ? 10.420 -11.467 -7.928 1.00 87.06 93 TYR A CA 1
ATOM 794 C C . TYR A 1 93 ? 9.102 -12.085 -7.446 1.00 87.06 93 TYR A C 1
ATOM 796 O O . TYR A 1 93 ? 9.001 -13.304 -7.333 1.00 87.06 93 TYR A O 1
ATOM 804 N N . VAL A 1 94 ? 8.070 -11.263 -7.241 1.00 87.88 94 VAL A N 1
ATOM 805 C CA . VAL A 1 94 ? 6.738 -11.727 -6.819 1.00 87.88 94 VAL A CA 1
ATOM 806 C C . VAL A 1 94 ? 6.058 -12.569 -7.912 1.00 87.88 94 VAL A C 1
ATOM 808 O O . VAL A 1 94 ? 5.429 -13.584 -7.611 1.00 87.88 94 VAL A O 1
ATOM 811 N N . GLU A 1 95 ? 6.220 -12.194 -9.183 1.00 90.44 95 GLU A N 1
ATOM 812 C CA . GLU A 1 95 ? 5.730 -12.948 -10.346 1.00 90.44 95 GLU A CA 1
ATOM 813 C C . GLU A 1 95 ? 6.405 -14.315 -10.471 1.00 90.44 95 GLU A C 1
ATOM 815 O O . GLU A 1 95 ? 5.718 -15.314 -10.673 1.00 90.44 95 GLU A O 1
ATOM 820 N N . LYS A 1 96 ? 7.731 -14.390 -10.282 1.00 88.94 96 LYS A N 1
ATOM 821 C CA . LYS A 1 96 ? 8.480 -15.661 -10.287 1.00 88.94 96 LYS A CA 1
ATOM 822 C C . LYS A 1 96 ? 7.997 -16.644 -9.223 1.00 88.94 96 LYS A C 1
ATOM 824 O O . LYS A 1 96 ? 8.110 -17.848 -9.422 1.00 88.94 96 LYS A O 1
ATOM 829 N N . LEU A 1 97 ? 7.469 -16.140 -8.110 1.00 86.88 97 LEU A N 1
ATOM 830 C CA . LEU A 1 97 ? 6.886 -16.951 -7.041 1.00 86.88 97 LEU A CA 1
ATOM 831 C C . LEU A 1 97 ? 5.381 -17.215 -7.227 1.00 86.88 97 LEU A C 1
ATOM 833 O O . LEU A 1 97 ? 4.763 -17.807 -6.350 1.00 86.88 97 LEU A O 1
ATOM 837 N N . ALA A 1 98 ? 4.783 -16.776 -8.341 1.00 90.69 98 ALA A N 1
ATOM 838 C CA . ALA A 1 98 ? 3.351 -16.882 -8.632 1.00 90.69 98 ALA A CA 1
ATOM 839 C C . ALA A 1 98 ? 2.430 -16.239 -7.569 1.00 90.69 98 ALA A C 1
ATOM 841 O O . ALA A 1 98 ? 1.263 -16.608 -7.442 1.00 90.69 98 ALA A O 1
ATOM 842 N N . PHE A 1 99 ? 2.923 -15.235 -6.832 1.00 91.38 99 PHE A N 1
ATOM 843 C CA . PHE A 1 99 ? 2.173 -14.566 -5.761 1.00 91.38 99 PHE A CA 1
ATOM 844 C C . PHE A 1 99 ? 1.622 -13.188 -6.137 1.00 91.38 99 PHE A C 1
ATOM 846 O O . PHE A 1 99 ? 1.010 -12.537 -5.293 1.00 91.38 99 PHE A O 1
ATOM 853 N N . LEU A 1 100 ? 1.797 -12.724 -7.381 1.00 93.56 100 LEU A N 1
ATOM 854 C CA . LEU A 1 100 ? 1.433 -11.352 -7.760 1.00 93.56 100 LEU A CA 1
ATOM 855 C C . LEU A 1 100 ? -0.043 -11.042 -7.475 1.00 93.56 100 LEU A C 1
ATOM 857 O O . LEU A 1 100 ? -0.332 -10.083 -6.766 1.00 93.56 100 LEU A O 1
ATOM 861 N N . GLY A 1 101 ? -0.965 -11.874 -7.965 1.00 96.75 101 GLY A N 1
ATOM 862 C CA . GLY A 1 101 ? -2.400 -11.670 -7.733 1.00 96.75 101 GLY A CA 1
ATOM 863 C C . GLY A 1 101 ? -2.780 -11.729 -6.251 1.00 96.75 101 GLY A C 1
ATOM 864 O O . GLY A 1 101 ? -3.628 -10.965 -5.800 1.00 96.75 101 GLY A O 1
ATOM 865 N N . PHE A 1 102 ? -2.110 -12.586 -5.474 1.00 96.44 102 PHE A N 1
ATOM 866 C CA . PHE A 1 102 ? -2.301 -12.662 -4.027 1.00 96.44 102 PHE A CA 1
ATOM 867 C C . PHE A 1 102 ? -1.850 -11.369 -3.335 1.00 96.44 102 PHE A C 1
ATOM 869 O O . PHE A 1 102 ? -2.612 -10.796 -2.566 1.00 96.44 102 PHE A O 1
ATOM 876 N N . TYR A 1 103 ? -0.661 -10.852 -3.657 1.00 96.62 103 TYR A N 1
ATOM 877 C CA . TYR A 1 103 ? -0.138 -9.626 -3.046 1.00 96.62 103 TYR A CA 1
ATOM 878 C C . TYR A 1 103 ? -0.965 -8.395 -3.426 1.00 96.62 103 TYR A C 1
ATOM 880 O O . TYR A 1 103 ? -1.205 -7.554 -2.565 1.00 96.62 103 TYR A O 1
ATOM 888 N N . LEU A 1 104 ? -1.409 -8.296 -4.685 1.00 98.00 104 LEU A N 1
ATOM 889 C CA . LEU A 1 104 ? -2.289 -7.211 -5.133 1.00 98.00 104 LEU A CA 1
ATOM 890 C C . LEU A 1 104 ? -3.584 -7.188 -4.312 1.00 98.00 104 LEU A C 1
ATOM 892 O O . LEU A 1 104 ? -3.945 -6.158 -3.752 1.00 98.00 104 LEU A O 1
ATOM 896 N N . LYS A 1 105 ? -4.226 -8.352 -4.172 1.00 98.25 105 LYS A N 1
ATOM 897 C CA . LYS A 1 105 ? -5.492 -8.491 -3.450 1.00 98.25 105 LYS A CA 1
ATOM 898 C C . LYS A 1 105 ? -5.362 -8.231 -1.951 1.00 98.25 105 LYS A C 1
ATOM 900 O O . LYS A 1 105 ? -6.228 -7.588 -1.363 1.00 98.25 105 LYS A O 1
ATOM 905 N N . GLU A 1 106 ? -4.306 -8.736 -1.319 1.00 97.81 106 GLU A N 1
ATOM 906 C CA . GLU A 1 106 ? -4.090 -8.514 0.114 1.00 97.81 106 GLU A CA 1
ATOM 907 C C . GLU A 1 106 ? -3.688 -7.065 0.413 1.00 97.81 106 GLU A C 1
ATOM 909 O O . GLU A 1 106 ? -4.110 -6.520 1.430 1.00 97.81 106 GLU A O 1
ATOM 914 N N . GLY A 1 107 ? -2.951 -6.408 -0.486 1.00 98.00 107 GLY A N 1
ATOM 915 C CA . GLY A 1 107 ? -2.627 -4.989 -0.359 1.00 98.00 107 GLY A CA 1
ATOM 916 C C . GLY A 1 107 ? -3.837 -4.068 -0.490 1.00 98.00 107 GLY A C 1
ATOM 917 O O . GLY A 1 107 ? -4.038 -3.198 0.359 1.00 98.00 107 GLY A O 1
ATOM 918 N N . GLU A 1 108 ? -4.677 -4.311 -1.501 1.00 98.62 108 GLU A N 1
ATOM 919 C CA . GLU A 1 108 ? -5.962 -3.627 -1.696 1.00 98.62 108 GLU A CA 1
ATOM 920 C C . GLU A 1 108 ? -6.823 -3.711 -0.431 1.00 98.62 108 GLU A C 1
ATOM 922 O O . GLU A 1 108 ? -7.178 -2.688 0.161 1.00 98.62 108 GLU A O 1
ATOM 927 N N . ARG A 1 109 ? -7.095 -4.937 0.035 1.00 98.44 109 ARG A N 1
ATOM 928 C CA . ARG A 1 109 ? -7.907 -5.189 1.236 1.00 98.44 109 ARG A CA 1
ATOM 929 C C . ARG A 1 109 ? -7.345 -4.500 2.467 1.00 98.44 109 ARG A C 1
ATOM 931 O O . ARG A 1 109 ? -8.094 -3.908 3.238 1.00 98.44 109 ARG A O 1
ATOM 938 N N . ALA A 1 110 ? -6.030 -4.564 2.653 1.00 97.81 110 ALA A N 1
ATOM 939 C CA . ALA A 1 110 ? -5.392 -3.997 3.825 1.00 97.81 110 ALA A CA 1
ATOM 940 C C . ALA A 1 110 ? -5.561 -2.471 3.898 1.00 97.81 110 ALA A C 1
ATOM 942 O O . ALA A 1 110 ? -5.832 -1.940 4.978 1.00 97.81 110 ALA A O 1
ATOM 943 N N . TYR A 1 111 ? -5.456 -1.761 2.770 1.00 98.38 111 TYR A N 1
ATOM 944 C CA . TYR A 1 111 ? -5.708 -0.320 2.743 1.00 98.38 111 TYR A CA 1
ATOM 945 C C . TYR A 1 111 ? -7.185 0.041 2.856 1.00 98.38 111 TYR A C 1
ATOM 947 O O . TYR A 1 111 ? -7.495 0.982 3.587 1.00 98.38 111 TYR A O 1
ATOM 955 N N . LEU A 1 112 ? -8.086 -0.707 2.210 1.00 98.50 112 LEU A N 1
ATOM 956 C CA . LEU A 1 112 ? -9.529 -0.496 2.364 1.00 98.50 112 LEU A CA 1
ATOM 957 C C . LEU A 1 112 ? -9.944 -0.630 3.833 1.00 98.50 112 LEU A C 1
ATOM 959 O O . LEU A 1 112 ? -10.553 0.285 4.382 1.00 98.50 112 LEU A O 1
ATOM 963 N N . ASP A 1 113 ? -9.498 -1.690 4.509 1.00 97.50 113 ASP A N 1
ATOM 964 C CA . ASP A 1 113 ? -9.756 -1.900 5.934 1.00 97.50 113 ASP A CA 1
ATOM 965 C C . ASP A 1 113 ? -9.244 -0.734 6.796 1.00 97.50 113 ASP A C 1
ATOM 967 O O . ASP A 1 113 ? -9.934 -0.267 7.706 1.00 97.50 113 ASP A O 1
ATOM 971 N N . VAL A 1 114 ? -8.020 -0.257 6.540 1.00 97.38 114 VAL A N 1
ATOM 972 C CA . VAL A 1 114 ? -7.443 0.887 7.267 1.00 97.38 114 VAL A CA 1
ATOM 973 C C . VAL A 1 114 ? -8.251 2.157 7.005 1.00 97.38 114 VAL A C 1
ATOM 975 O O . VAL A 1 114 ? -8.534 2.901 7.947 1.00 97.38 114 VAL A O 1
ATOM 978 N N . GLY A 1 115 ? -8.646 2.394 5.754 1.00 97.62 115 GLY A N 1
ATOM 979 C CA . GLY A 1 115 ? -9.470 3.527 5.348 1.00 97.62 115 GLY A CA 1
ATOM 980 C C . GLY A 1 115 ? -10.840 3.521 6.018 1.00 97.62 115 GLY A C 1
ATOM 981 O O . GLY A 1 115 ? -11.231 4.530 6.599 1.00 97.62 115 GLY A O 1
ATOM 982 N N . GLU A 1 116 ? -11.535 2.384 6.031 1.00 97.44 116 GLU A N 1
ATOM 983 C CA . GLU A 1 116 ? -12.838 2.232 6.687 1.00 97.44 116 GLU A CA 1
ATOM 984 C C . GLU A 1 116 ? -12.769 2.465 8.198 1.00 97.44 116 GLU A C 1
ATOM 986 O O . GLU A 1 116 ? -13.643 3.120 8.774 1.00 97.44 116 GLU A O 1
ATOM 991 N N . ILE A 1 117 ? -11.738 1.930 8.859 1.00 94.81 117 ILE A N 1
ATOM 992 C CA . ILE A 1 117 ? -11.532 2.130 10.296 1.00 94.81 117 ILE A CA 1
ATOM 993 C C . ILE A 1 117 ? -11.286 3.6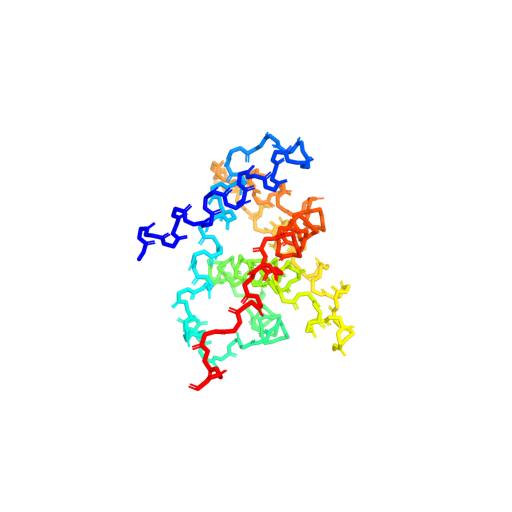13 10.587 1.00 94.81 117 ILE A C 1
ATOM 995 O O . ILE A 1 117 ? -11.946 4.197 11.446 1.00 94.81 117 ILE A O 1
ATOM 999 N N . LYS A 1 118 ? -10.390 4.248 9.826 1.00 95.94 118 LYS A N 1
ATOM 1000 C CA . LYS A 1 118 ? -10.089 5.678 9.956 1.00 95.94 118 LYS A CA 1
ATOM 1001 C C . LYS A 1 118 ? -11.298 6.560 9.665 1.00 95.94 118 LYS A C 1
ATOM 1003 O O . LYS A 1 118 ? -11.475 7.569 10.343 1.00 95.94 118 LYS A O 1
ATOM 1008 N N . LEU A 1 119 ? -12.138 6.173 8.705 1.00 96.31 119 LEU A N 1
ATOM 1009 C CA . LEU A 1 119 ? -13.372 6.881 8.373 1.00 96.31 119 LEU A CA 1
ATOM 1010 C C . LEU A 1 119 ? -14.353 6.844 9.550 1.00 96.31 119 LEU A C 1
ATOM 1012 O O . LEU A 1 119 ? -14.867 7.887 9.946 1.00 96.31 119 LEU A O 1
ATOM 1016 N N . LYS A 1 120 ? -14.552 5.669 10.165 1.00 94.81 120 LYS A N 1
ATOM 1017 C CA . LYS A 1 120 ? -15.378 5.509 11.380 1.00 94.81 120 LYS A CA 1
ATOM 1018 C C . LYS A 1 120 ? -14.850 6.338 12.555 1.00 94.81 120 LYS A C 1
ATOM 1020 O O . LYS A 1 120 ? -15.632 6.833 13.360 1.00 94.81 120 LYS A O 1
ATOM 1025 N N . GLU A 1 121 ? -13.534 6.509 12.638 1.00 94.12 121 GLU A N 1
ATOM 1026 C CA . GLU A 1 121 ? -12.856 7.325 13.651 1.00 94.12 121 GLU A CA 1
ATOM 1027 C C . GLU A 1 121 ? -12.755 8.823 13.277 1.00 94.12 121 GLU A C 1
ATOM 1029 O O . GLU A 1 121 ? -12.148 9.595 14.019 1.00 94.12 121 GLU A O 1
ATOM 1034 N N . ASN A 1 122 ? -13.346 9.262 12.155 1.00 94.56 122 ASN A N 1
ATOM 1035 C CA . ASN A 1 122 ? -13.275 10.635 11.628 1.00 94.56 122 ASN A CA 1
ATOM 1036 C C . ASN A 1 122 ? -11.836 11.167 11.445 1.00 94.56 122 ASN A C 1
ATOM 1038 O O . ASN A 1 122 ? -11.563 12.358 11.634 1.00 94.56 122 ASN A O 1
ATOM 1042 N N . GLN A 1 123 ? -10.893 10.298 11.075 1.00 94.50 123 GLN A N 1
ATOM 1043 C CA . GLN A 1 123 ? -9.519 10.708 10.791 1.00 94.50 123 GLN A CA 1
ATOM 1044 C C . GLN A 1 123 ? -9.407 11.335 9.394 1.00 94.50 123 GLN A C 1
ATOM 1046 O O . GLN A 1 123 ? -9.928 10.816 8.408 1.00 94.50 123 GLN A O 1
ATOM 1051 N N . LYS A 1 124 ? -8.677 12.454 9.295 1.00 91.62 124 LYS A N 1
ATOM 1052 C CA . LYS A 1 124 ? -8.549 13.250 8.057 1.00 91.62 124 LYS A CA 1
ATOM 1053 C C . LYS A 1 124 ? -7.886 12.501 6.899 1.00 91.62 124 LYS A C 1
ATOM 1055 O O . LYS A 1 124 ? -8.119 12.838 5.745 1.00 91.62 124 LYS A O 1
ATOM 1060 N N . ASP A 1 125 ? -7.054 11.511 7.204 1.00 92.94 125 ASP A N 1
ATOM 1061 C CA . ASP A 1 125 ? -6.332 10.705 6.222 1.00 92.94 125 ASP A CA 1
ATOM 1062 C C . ASP A 1 125 ? -7.109 9.452 5.780 1.00 92.94 125 ASP A C 1
ATOM 1064 O O . ASP A 1 125 ? -6.591 8.676 4.986 1.00 92.94 125 ASP A O 1
ATOM 1068 N N . ALA A 1 126 ? -8.355 9.249 6.226 1.00 95.88 126 ALA A N 1
ATOM 1069 C CA . ALA A 1 126 ? -9.163 8.087 5.843 1.00 95.88 126 ALA A CA 1
ATOM 1070 C C . ALA A 1 126 ? -9.295 7.924 4.318 1.00 95.88 126 ALA A C 1
ATOM 1072 O O . ALA A 1 126 ? -9.052 6.844 3.781 1.00 95.88 126 ALA A O 1
ATOM 1073 N N . HIS A 1 127 ? -9.608 9.015 3.612 1.00 96.31 127 HIS A N 1
ATOM 1074 C CA . HIS A 1 127 ? -9.779 9.005 2.156 1.00 96.31 127 HIS A CA 1
ATOM 1075 C C . HIS A 1 127 ? -8.493 8.669 1.395 1.00 96.31 127 HIS A C 1
ATOM 1077 O O . HIS A 1 127 ? -8.574 8.089 0.317 1.00 96.31 127 HIS A O 1
ATOM 1083 N N . LEU A 1 128 ? -7.318 8.971 1.960 1.00 97.25 128 LEU A N 1
ATOM 1084 C CA . LEU A 1 128 ? -6.038 8.579 1.370 1.00 97.25 128 LEU A CA 1
ATOM 1085 C C . LEU A 1 128 ? -5.941 7.051 1.269 1.00 97.25 128 LEU A C 1
ATOM 1087 O O . LEU A 1 128 ? -5.601 6.522 0.217 1.00 97.25 128 LEU A O 1
ATOM 1091 N N . PHE A 1 129 ? -6.272 6.345 2.353 1.00 97.94 129 PHE A N 1
ATOM 1092 C CA . PHE A 1 129 ? -6.208 4.883 2.399 1.00 97.94 129 PHE A CA 1
ATOM 1093 C C . PHE A 1 129 ? -7.293 4.221 1.553 1.00 97.94 129 PHE A C 1
ATOM 1095 O O . PHE A 1 129 ? -6.997 3.254 0.859 1.00 97.94 129 PHE A O 1
ATOM 1102 N N . LEU A 1 130 ? -8.512 4.768 1.544 1.00 98.00 130 LEU A N 1
ATOM 1103 C CA . LEU A 1 130 ? -9.565 4.286 0.644 1.00 98.00 130 LEU A CA 1
ATOM 1104 C C . LEU A 1 130 ? -9.116 4.389 -0.815 1.00 98.00 130 LEU A C 1
ATOM 1106 O O . LEU A 1 130 ? -9.169 3.405 -1.542 1.00 98.00 130 LEU A O 1
ATOM 1110 N N . GLN A 1 131 ? -8.556 5.532 -1.208 1.00 97.25 131 GLN A N 1
ATOM 1111 C CA . GLN A 1 131 ? -8.074 5.730 -2.567 1.00 97.25 131 GLN A CA 1
ATOM 1112 C C . GLN A 1 131 ? -6.888 4.817 -2.920 1.00 97.25 131 GLN A C 1
ATOM 1114 O O . GLN A 1 131 ? -6.833 4.304 -4.040 1.00 97.25 131 GLN A O 1
ATOM 1119 N N . LEU A 1 132 ? -5.947 4.607 -1.988 1.00 97.94 132 LEU A N 1
ATOM 1120 C CA . LEU A 1 132 ? -4.848 3.647 -2.155 1.00 97.94 132 LEU A CA 1
ATOM 1121 C C . LEU A 1 132 ? -5.365 2.220 -2.357 1.00 97.94 132 LEU A C 1
ATOM 1123 O O . LEU A 1 132 ? -4.801 1.497 -3.172 1.00 97.94 132 LEU A O 1
ATOM 1127 N N . GLY A 1 133 ? -6.412 1.826 -1.629 1.00 98.12 133 GLY A N 1
ATOM 1128 C CA . GLY A 1 133 ? -7.070 0.532 -1.785 1.00 98.12 133 GLY A CA 1
ATOM 1129 C C . GLY A 1 133 ? -7.784 0.416 -3.131 1.00 98.12 133 GLY A C 1
ATOM 1130 O O . GLY A 1 133 ? -7.429 -0.429 -3.942 1.00 98.12 133 GLY A O 1
ATOM 1131 N N . GLU A 1 134 ? -8.720 1.321 -3.418 1.00 98.00 134 GLU A N 1
ATOM 1132 C CA . GLU A 1 134 ? -9.531 1.329 -4.648 1.00 98.00 134 GLU A CA 1
ATOM 1133 C C . GLU A 1 134 ? -8.693 1.352 -5.935 1.00 98.00 134 GLU A C 1
ATOM 1135 O O . GLU A 1 134 ? -9.110 0.821 -6.961 1.00 98.00 134 GLU A O 1
ATOM 1140 N N . ASN A 1 135 ? -7.503 1.959 -5.889 1.00 97.19 135 ASN A N 1
ATOM 1141 C CA . ASN A 1 135 ? -6.607 2.104 -7.037 1.00 97.19 135 ASN A CA 1
ATOM 1142 C C . ASN A 1 135 ? -5.281 1.354 -6.839 1.00 97.19 135 ASN A C 1
ATOM 1144 O O . ASN A 1 135 ? -4.263 1.714 -7.439 1.00 97.19 135 ASN A O 1
ATOM 1148 N N . PHE A 1 136 ? -5.267 0.316 -5.997 1.00 98.31 136 PHE A N 1
ATOM 1149 C CA . PHE A 1 136 ? -4.039 -0.373 -5.601 1.00 98.31 136 PHE A CA 1
ATOM 1150 C C . PHE A 1 136 ? -3.244 -0.903 -6.796 1.00 98.31 136 PHE A C 1
ATOM 1152 O O . PHE A 1 136 ? -2.052 -0.621 -6.937 1.00 98.31 136 PHE A O 1
ATOM 1159 N N . GLU A 1 137 ? -3.903 -1.654 -7.683 1.00 97.25 137 GLU A N 1
ATOM 1160 C CA . GLU A 1 137 ? -3.253 -2.240 -8.856 1.00 97.25 137 GLU A CA 1
ATOM 1161 C C . GLU A 1 137 ? -2.707 -1.163 -9.801 1.00 97.25 137 GLU A C 1
ATOM 1163 O O . GLU A 1 137 ? -1.611 -1.316 -10.346 1.00 97.25 137 GLU A O 1
ATOM 1168 N N . PHE A 1 138 ? -3.417 -0.040 -9.929 1.00 95.88 138 PHE A N 1
ATOM 1169 C CA . PHE A 1 138 ? -2.955 1.107 -10.701 1.00 95.88 138 PHE A CA 1
ATOM 1170 C C . PHE A 1 138 ? -1.667 1.700 -10.112 1.00 95.88 138 PHE A C 1
ATOM 1172 O O . PHE A 1 138 ? -0.684 1.858 -10.838 1.00 95.88 138 PHE A O 1
ATOM 1179 N N . TYR A 1 139 ? -1.614 1.963 -8.801 1.00 96.19 139 TYR A N 1
ATOM 1180 C CA . TYR A 1 139 ? -0.404 2.492 -8.157 1.00 96.19 139 TYR A CA 1
ATOM 1181 C C . TYR A 1 139 ? 0.758 1.496 -8.177 1.00 96.19 139 TYR A C 1
ATOM 1183 O O . TYR A 1 139 ? 1.900 1.883 -8.439 1.00 96.19 139 TYR A O 1
ATOM 1191 N N . SER A 1 140 ? 0.478 0.208 -7.984 1.00 96.50 140 SER A N 1
ATOM 1192 C CA . SER A 1 140 ? 1.455 -0.869 -8.160 1.00 96.50 140 SER A CA 1
ATOM 1193 C C . SER A 1 140 ? 2.028 -0.877 -9.585 1.00 96.50 140 SER A C 1
ATOM 1195 O O . SER A 1 140 ? 3.246 -0.887 -9.785 1.00 96.50 140 SER A O 1
ATOM 1197 N N . GLY A 1 141 ? 1.165 -0.771 -10.599 1.00 94.44 141 GLY A N 1
ATOM 1198 C CA . GLY A 1 141 ? 1.551 -0.628 -12.002 1.00 94.44 141 GLY A CA 1
ATOM 1199 C C . GLY A 1 141 ? 2.390 0.620 -12.276 1.00 94.44 141 GLY A C 1
ATOM 1200 O O . GLY A 1 141 ? 3.417 0.524 -12.948 1.00 94.44 141 GLY A O 1
ATOM 1201 N N . ALA A 1 142 ? 2.012 1.766 -11.710 1.00 92.50 142 ALA A N 1
ATOM 1202 C CA . ALA A 1 142 ? 2.738 3.026 -11.852 1.00 92.50 142 ALA A CA 1
ATOM 1203 C C . ALA A 1 142 ? 4.164 2.953 -11.283 1.00 92.50 142 ALA A C 1
ATOM 1205 O O . ALA A 1 142 ? 5.116 3.448 -11.894 1.00 92.50 142 ALA A O 1
ATOM 1206 N N . LEU A 1 143 ? 4.330 2.295 -10.134 1.00 93.19 143 LEU A N 1
ATOM 1207 C CA . LEU A 1 143 ? 5.639 2.039 -9.530 1.00 93.19 143 LEU A CA 1
ATOM 1208 C C . LEU A 1 143 ? 6.470 1.051 -10.351 1.00 93.19 143 LEU A C 1
ATOM 1210 O O . LEU A 1 143 ? 7.680 1.230 -10.513 1.00 93.19 143 LEU A O 1
ATOM 1214 N N . TYR A 1 144 ? 5.822 0.036 -10.914 1.00 92.81 144 TYR A N 1
ATOM 1215 C CA . TYR A 1 144 ? 6.483 -0.914 -11.795 1.00 92.81 144 TYR A CA 1
ATOM 1216 C C . TYR A 1 144 ? 6.981 -0.270 -13.090 1.00 92.81 144 TYR A C 1
ATOM 1218 O O . TYR A 1 144 ? 8.124 -0.507 -13.499 1.00 92.81 144 TYR A O 1
ATOM 1226 N N . TYR A 1 145 ? 6.150 0.581 -13.697 1.00 90.00 145 TYR A N 1
ATOM 1227 C CA . TYR A 1 145 ? 6.512 1.404 -14.845 1.00 90.00 145 TYR A CA 1
ATOM 1228 C C . TYR A 1 145 ? 7.692 2.317 -14.507 1.00 90.00 145 TYR A C 1
ATOM 1230 O O . TYR A 1 145 ? 8.714 2.245 -15.183 1.00 90.00 145 TYR A O 1
ATOM 1238 N N . LEU A 1 146 ? 7.606 3.078 -13.409 1.00 88.88 146 LEU A N 1
ATOM 1239 C CA . LEU A 1 146 ? 8.687 3.941 -12.917 1.00 88.88 146 LEU A CA 1
ATOM 1240 C C . LEU A 1 146 ? 10.014 3.184 -12.851 1.00 88.88 146 LEU A C 1
ATOM 1242 O O . LEU A 1 146 ? 11.021 3.623 -13.405 1.00 88.88 146 LEU A O 1
ATOM 1246 N N . ARG A 1 147 ? 10.025 2.014 -12.213 1.00 87.25 147 ARG A N 1
ATOM 1247 C CA . ARG A 1 147 ? 11.244 1.220 -12.084 1.00 87.25 147 ARG A CA 1
ATOM 1248 C C . ARG A 1 147 ? 11.754 0.736 -13.445 1.00 87.25 147 ARG A C 1
ATOM 1250 O O . ARG A 1 147 ? 12.950 0.813 -13.707 1.00 87.25 147 ARG A O 1
ATOM 1257 N N . LYS A 1 148 ? 10.877 0.261 -14.333 1.00 85.94 148 LYS A N 1
ATOM 1258 C CA . LYS A 1 148 ? 11.282 -0.172 -15.682 1.00 85.94 148 LYS A CA 1
ATOM 1259 C C . LYS A 1 148 ? 11.833 0.970 -16.534 1.00 85.94 148 LYS A C 1
ATOM 1261 O O . LYS A 1 148 ? 12.752 0.721 -17.309 1.00 85.94 148 LYS A O 1
ATOM 1266 N N . SER A 1 149 ? 11.284 2.169 -16.393 1.00 82.25 149 SER A N 1
ATOM 1267 C CA . SER A 1 149 ? 11.652 3.336 -17.195 1.00 82.25 149 SER A CA 1
ATOM 1268 C C . SER A 1 149 ? 12.909 4.031 -16.685 1.00 82.25 149 SER A C 1
ATOM 1270 O O . SER A 1 149 ? 13.668 4.542 -17.495 1.00 82.25 149 SER A O 1
ATOM 1272 N N . TYR A 1 150 ? 13.159 4.024 -15.371 1.00 74.00 150 TYR A N 1
ATOM 1273 C CA . TYR A 1 150 ? 14.234 4.830 -14.778 1.00 74.00 150 TYR A CA 1
ATOM 1274 C C . TYR A 1 150 ? 15.331 4.030 -14.069 1.00 74.00 150 TYR A C 1
ATOM 1276 O O . TYR A 1 150 ? 16.365 4.605 -13.745 1.00 74.00 150 TYR A O 1
ATOM 1284 N N . PHE A 1 151 ? 15.151 2.729 -13.799 1.00 70.19 151 PHE A N 1
ATOM 1285 C CA . PHE A 1 151 ? 16.225 1.900 -13.216 1.00 70.19 151 PHE A CA 1
ATOM 1286 C C . PHE A 1 151 ? 16.968 1.074 -14.272 1.00 70.19 151 PHE A C 1
ATOM 1288 O O . PHE A 1 151 ? 18.035 0.541 -13.977 1.00 70.19 151 PHE A O 1
ATOM 1295 N N . LYS A 1 152 ? 16.452 0.979 -15.508 1.00 56.75 152 LYS A N 1
ATOM 1296 C CA . LYS A 1 152 ? 17.171 0.331 -16.619 1.00 56.75 152 LYS A CA 1
ATOM 1297 C C . LYS A 1 152 ? 18.469 1.055 -16.986 1.00 56.75 152 LYS A C 1
ATOM 1299 O O . LYS A 1 152 ? 19.428 0.380 -17.345 1.00 56.75 152 LYS A O 1
ATOM 1304 N N . ASP A 1 153 ? 18.525 2.372 -16.803 1.00 46.38 153 ASP A N 1
ATOM 1305 C CA . ASP A 1 153 ? 19.723 3.178 -17.073 1.00 46.38 153 ASP A CA 1
ATOM 1306 C C . ASP A 1 153 ? 20.827 2.996 -16.010 1.00 46.38 153 ASP A C 1
ATOM 1308 O O . ASP A 1 153 ? 21.950 3.446 -16.203 1.00 46.38 153 ASP A O 1
ATOM 1312 N N . TYR A 1 154 ? 20.555 2.296 -14.899 1.00 43.16 154 TYR A N 1
ATOM 1313 C CA . TYR A 1 154 ? 21.551 2.005 -13.854 1.00 43.16 154 TYR A CA 1
ATOM 1314 C C . TYR A 1 154 ? 22.324 0.690 -14.091 1.00 43.16 154 TYR A C 1
ATOM 1316 O O . TYR A 1 154 ? 23.090 0.255 -13.233 1.00 43.16 154 TYR A O 1
ATOM 1324 N N . ASN A 1 155 ? 22.130 0.041 -15.246 1.00 39.22 155 ASN A N 1
ATOM 1325 C CA . ASN A 1 155 ? 22.876 -1.158 -15.649 1.00 39.22 155 ASN A CA 1
ATOM 1326 C C . ASN A 1 155 ? 24.192 -0.855 -16.397 1.00 39.22 155 ASN A C 1
ATOM 1328 O O . ASN A 1 155 ? 24.832 -1.788 -16.883 1.00 39.22 155 ASN A O 1
ATOM 1332 N N . GLU A 1 156 ? 24.653 0.400 -16.445 1.00 42.19 156 GLU A N 1
ATOM 1333 C CA . GLU A 1 156 ? 26.071 0.679 -16.701 1.00 42.19 156 GLU A CA 1
ATOM 1334 C C . GLU A 1 156 ? 26.871 0.472 -15.403 1.00 42.19 156 GLU A C 1
ATOM 1336 O O . GLU A 1 156 ? 26.956 1.308 -14.509 1.00 42.19 156 GLU A O 1
ATOM 1341 N N . ASN A 1 157 ? 27.374 -0.754 -15.302 1.00 42.22 157 ASN A N 1
ATOM 1342 C CA . ASN A 1 157 ? 28.125 -1.385 -14.222 1.00 42.22 157 ASN A CA 1
ATOM 1343 C C . ASN A 1 157 ? 29.356 -0.566 -13.746 1.00 42.22 157 ASN A C 1
ATOM 1345 O O . ASN A 1 157 ? 30.307 -0.439 -14.515 1.00 42.22 157 ASN A O 1
ATOM 1349 N N . PRO A 1 158 ? 29.442 -0.110 -12.475 1.00 45.00 158 PRO A N 1
ATOM 1350 C CA . PRO A 1 158 ? 30.684 0.433 -11.914 1.00 45.00 158 PRO A CA 1
ATOM 1351 C C . PRO A 1 158 ? 31.459 -0.549 -11.015 1.00 45.00 158 PRO A C 1
ATOM 1353 O O . PRO A 1 158 ? 32.478 -0.164 -10.451 1.00 45.00 158 PRO A O 1
ATOM 1356 N N . PHE A 1 159 ? 31.009 -1.800 -10.848 1.00 42.75 159 PHE A N 1
ATOM 1357 C CA . PHE A 1 159 ? 31.631 -2.759 -9.911 1.00 42.75 159 PHE A CA 1
ATOM 1358 C C . PHE A 1 159 ? 32.204 -4.027 -10.560 1.00 42.75 159 PHE A C 1
ATOM 1360 O O . PHE A 1 159 ? 32.566 -4.965 -9.854 1.00 42.75 159 PHE A O 1
ATOM 1367 N N . PHE A 1 160 ? 32.344 -4.040 -11.885 1.00 38.16 160 PHE A N 1
ATOM 1368 C CA . PHE A 1 160 ? 33.171 -5.017 -12.591 1.00 38.16 160 PHE A CA 1
ATOM 1369 C C . PHE A 1 160 ? 34.096 -4.286 -13.565 1.00 38.16 160 PHE A C 1
ATOM 1371 O O . PHE A 1 160 ? 33.769 -4.123 -14.738 1.00 38.16 160 PHE A O 1
ATOM 1378 N N . ASN A 1 161 ? 35.228 -3.820 -13.037 1.00 36.78 161 ASN A N 1
ATOM 1379 C CA . ASN A 1 161 ? 36.490 -3.652 -13.755 1.00 36.78 161 ASN A CA 1
ATOM 1380 C C . ASN A 1 161 ? 37.634 -3.779 -12.748 1.00 36.78 161 ASN A C 1
ATOM 1382 O O . ASN A 1 161 ? 37.565 -3.075 -11.714 1.00 36.78 161 ASN A O 1
#